Protein AF-A0A1G8DLU2-F1 (afdb_monomer_lite)

Organism: NCBI:txid568899

Sequence (76 aa):
MKLDIDKYQSLANDFTNFSRVLLTLAAFLSVGFYLPDTFSASQSQVILIIVSFLLIGSICFHAASKKAEKHDGEQQ

Structure (mmCIF, N/CA/C/O backbone):
data_AF-A0A1G8DLU2-F1
#
_entry.id   AF-A0A1G8DLU2-F1
#
loop_
_atom_site.group_PDB
_atom_site.id
_atom_site.type_symbol
_atom_site.label_atom_id
_atom_site.label_alt_id
_atom_site.label_comp_id
_atom_site.label_asym_id
_atom_site.label_entity_id
_atom_site.label_seq_id
_atom_site.pdbx_PDB_ins_code
_atom_site.Cartn_x
_atom_site.Cartn_y
_atom_site.Cartn_z
_atom_site.occupancy
_atom_site.B_iso_or_equiv
_atom_site.auth_seq_id
_atom_site.auth_comp_id
_atom_site.auth_asym_id
_atom_site.auth_atom_id
_atom_site.pdbx_PDB_model_num
ATOM 1 N N . MET A 1 1 ? -21.391 10.143 26.987 1.00 55.41 1 MET A N 1
ATOM 2 C CA . MET A 1 1 ? -20.403 9.057 26.819 1.00 55.41 1 MET A CA 1
ATOM 3 C C . MET A 1 1 ? -20.598 8.238 25.537 1.00 55.41 1 MET A C 1
ATOM 5 O O . MET A 1 1 ? -19.609 7.783 24.998 1.00 55.41 1 MET A O 1
ATOM 9 N N . LYS A 1 2 ? -21.820 8.096 24.988 1.00 53.38 2 LYS A N 1
ATOM 10 C CA . LYS A 1 2 ? -22.071 7.373 23.719 1.00 53.38 2 LYS A CA 1
ATOM 11 C C . LYS A 1 2 ? -21.462 8.040 22.463 1.00 53.38 2 LYS A C 1
ATOM 13 O O . LYS A 1 2 ? -20.998 7.353 21.571 1.00 53.38 2 LYS A O 1
ATOM 18 N N . LEU A 1 3 ? -21.399 9.377 22.454 1.00 59.62 3 LEU A N 1
ATOM 19 C CA . LEU A 1 3 ? -20.866 10.198 21.353 1.00 59.62 3 LEU A CA 1
ATOM 20 C C . LEU A 1 3 ? -19.375 9.979 21.047 1.00 59.62 3 LEU A C 1
ATOM 22 O O . LEU A 1 3 ? -18.960 10.200 19.914 1.00 59.62 3 LEU A O 1
ATOM 26 N N . ASP A 1 4 ? -18.574 9.577 22.034 1.00 62.47 4 ASP A N 1
ATOM 27 C CA . ASP A 1 4 ? -17.143 9.345 21.824 1.00 62.47 4 ASP A CA 1
ATOM 28 C C . ASP A 1 4 ? -16.893 7.984 21.166 1.00 62.47 4 ASP A C 1
ATOM 30 O O . ASP A 1 4 ? -16.102 7.900 20.230 1.00 62.47 4 ASP A O 1
ATOM 34 N N . ILE A 1 5 ? -17.633 6.947 21.574 1.00 64.94 5 ILE A N 1
ATOM 35 C CA . ILE A 1 5 ? -17.495 5.574 21.057 1.00 64.94 5 ILE A CA 1
ATOM 36 C C . ILE A 1 5 ? -17.799 5.520 19.554 1.00 64.94 5 ILE A C 1
ATOM 38 O O . ILE A 1 5 ? -16.983 5.030 18.776 1.00 64.94 5 ILE A O 1
ATOM 42 N N . ASP A 1 6 ? -18.902 6.138 19.117 1.00 73.94 6 ASP A N 1
ATOM 43 C CA . ASP A 1 6 ? -19.279 6.185 17.695 1.00 73.94 6 ASP A CA 1
ATOM 44 C C . ASP A 1 6 ? -18.186 6.856 16.831 1.00 73.94 6 ASP A C 1
ATOM 46 O O . ASP A 1 6 ? -17.950 6.487 15.676 1.00 73.94 6 ASP A O 1
ATOM 50 N N . LYS A 1 7 ? -17.468 7.830 17.406 1.00 74.75 7 LYS A N 1
ATOM 51 C CA . LYS A 1 7 ? -16.391 8.565 16.737 1.00 74.75 7 LYS A CA 1
ATOM 52 C C . LYS A 1 7 ? -15.111 7.731 16.626 1.00 74.75 7 LYS A C 1
ATOM 54 O O . LYS A 1 7 ? -14.470 7.755 15.574 1.00 74.75 7 LYS A O 1
ATOM 59 N N . TYR A 1 8 ? -14.756 6.976 17.668 1.00 71.56 8 TYR A N 1
ATOM 60 C CA . TYR A 1 8 ? -13.625 6.040 17.636 1.00 71.56 8 TYR A CA 1
ATOM 61 C C . TYR A 1 8 ? -13.873 4.883 16.668 1.00 71.56 8 TYR A C 1
ATOM 63 O O . TYR A 1 8 ? -12.972 4.521 15.909 1.00 71.56 8 TYR A O 1
ATOM 71 N N . GLN A 1 9 ? -15.100 4.365 16.624 1.00 75.00 9 GLN A N 1
ATOM 72 C CA . GLN A 1 9 ? -15.473 3.287 15.716 1.00 75.00 9 GLN A CA 1
ATOM 73 C C . GLN A 1 9 ? -15.470 3.736 14.247 1.00 75.00 9 GLN A C 1
ATOM 75 O O . GLN A 1 9 ? -14.933 3.031 13.390 1.00 75.00 9 GLN A O 1
ATOM 80 N N . SER A 1 10 ? -15.980 4.940 13.951 1.00 79.50 10 SER A N 1
ATOM 81 C CA . SER A 1 10 ? -15.854 5.537 12.613 1.00 79.50 10 SER A CA 1
ATOM 82 C C . SER A 1 10 ? -14.387 5.694 12.207 1.00 79.50 10 SER A C 1
ATOM 84 O O . SER A 1 10 ? -14.009 5.316 11.101 1.00 79.50 10 SER A O 1
ATOM 86 N N . LEU A 1 11 ? -13.543 6.192 13.115 1.00 77.00 11 LEU A N 1
ATOM 87 C CA . LEU A 1 11 ? -12.122 6.412 12.848 1.00 77.00 11 LEU A CA 1
ATOM 88 C C . LEU A 1 11 ? -11.357 5.096 12.611 1.00 77.00 11 LEU A C 1
ATOM 90 O O . LEU A 1 11 ? -10.501 5.026 11.728 1.00 77.00 11 LEU A O 1
ATOM 94 N N . ALA A 1 12 ? -11.674 4.038 13.360 1.00 75.88 12 ALA A N 1
ATOM 95 C CA . ALA A 1 12 ? -11.115 2.705 13.134 1.00 75.88 12 ALA A CA 1
ATOM 96 C C . ALA A 1 12 ? -11.506 2.166 11.748 1.00 75.88 12 ALA A C 1
ATOM 98 O O . ALA A 1 12 ? -10.658 1.670 10.999 1.00 75.88 12 ALA A O 1
ATOM 99 N N . ASN A 1 13 ? -12.774 2.333 11.365 1.00 82.31 13 ASN A N 1
ATOM 100 C CA . ASN A 1 13 ? -13.261 1.906 10.059 1.00 82.31 13 ASN A CA 1
ATOM 101 C C . ASN A 1 13 ? -12.574 2.670 8.910 1.00 82.31 13 ASN A C 1
ATOM 103 O O . ASN A 1 13 ? -12.183 2.062 7.911 1.00 82.31 13 ASN A O 1
ATOM 107 N N . ASP A 1 14 ? -12.334 3.974 9.078 1.00 85.88 14 ASP A N 1
ATOM 108 C CA . ASP A 1 14 ? -11.582 4.786 8.115 1.00 85.88 14 ASP A CA 1
ATOM 109 C C . ASP A 1 14 ? -10.135 4.296 7.965 1.00 85.88 14 ASP A C 1
ATOM 111 O O . ASP A 1 14 ? -9.653 4.131 6.841 1.00 85.88 14 ASP A O 1
ATOM 115 N N . PHE A 1 15 ? -9.451 3.973 9.068 1.00 82.81 15 PHE A N 1
ATOM 116 C CA . PHE A 1 15 ? -8.100 3.403 9.011 1.00 82.81 15 PHE A CA 1
ATOM 117 C C . PHE A 1 15 ? -8.063 2.026 8.345 1.00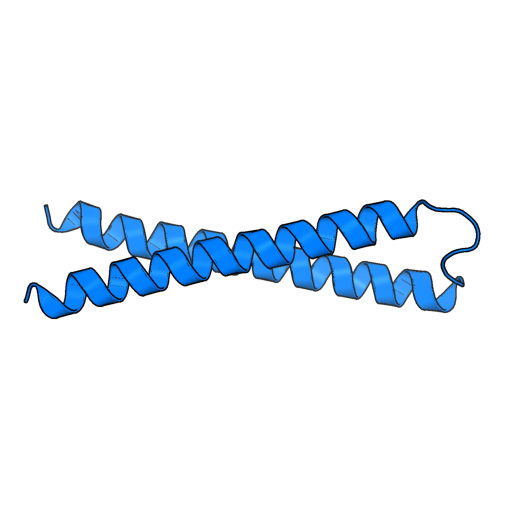 82.81 15 PHE A C 1
ATOM 119 O O . PHE A 1 15 ? -7.150 1.750 7.560 1.00 82.81 15 PHE A O 1
ATOM 126 N N . THR A 1 16 ? -9.056 1.173 8.596 1.00 84.25 16 THR A N 1
ATOM 127 C CA . THR A 1 16 ? -9.175 -0.118 7.905 1.00 84.25 16 THR A CA 1
ATOM 128 C C . THR A 1 16 ? -9.397 0.065 6.405 1.00 84.25 16 THR A C 1
ATOM 130 O O . THR A 1 16 ? -8.739 -0.600 5.598 1.00 84.25 16 THR A O 1
ATOM 133 N N . ASN A 1 17 ? -10.274 0.986 6.007 1.00 87.56 17 ASN A N 1
ATOM 134 C CA . ASN A 1 17 ? -10.514 1.283 4.597 1.00 87.56 17 ASN A CA 1
ATOM 135 C C . ASN A 1 17 ? -9.264 1.861 3.924 1.00 87.56 17 ASN A C 1
ATOM 137 O O . ASN A 1 17 ? -8.889 1.414 2.839 1.00 87.56 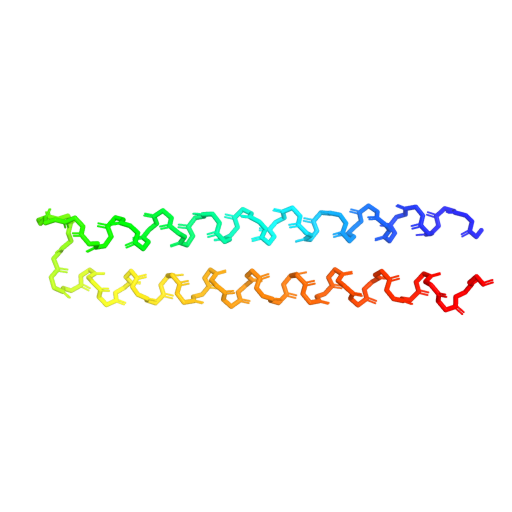17 ASN A O 1
ATOM 141 N N . PHE A 1 18 ? -8.562 2.781 4.585 1.00 88.94 18 PHE A N 1
ATOM 142 C CA . PHE A 1 18 ? -7.331 3.364 4.057 1.00 88.94 18 PHE A CA 1
ATOM 143 C C . PHE A 1 18 ? -6.212 2.322 3.916 1.00 88.94 18 PHE A C 1
ATOM 145 O O . PHE A 1 18 ? -5.551 2.260 2.880 1.00 88.94 18 PHE A O 1
ATOM 152 N N . SER A 1 19 ? -6.056 1.433 4.903 1.00 89.75 19 SER A N 1
ATOM 153 C CA . SER A 1 19 ? -5.147 0.281 4.827 1.00 89.75 19 SER A CA 1
ATOM 154 C C . SER A 1 19 ? -5.426 -0.584 3.592 1.00 89.75 19 SER A C 1
ATOM 156 O O . SER A 1 19 ? -4.516 -0.877 2.817 1.00 89.75 19 SER A O 1
ATOM 158 N N . ARG A 1 20 ? -6.698 -0.917 3.337 1.00 91.44 20 ARG A N 1
ATOM 159 C CA . ARG A 1 20 ? -7.105 -1.694 2.155 1.00 91.44 20 ARG A CA 1
ATOM 160 C C . ARG A 1 20 ? -6.776 -0.993 0.842 1.00 91.44 20 ARG A C 1
ATOM 162 O O . ARG A 1 20 ? -6.334 -1.657 -0.096 1.00 91.44 20 ARG A O 1
ATOM 169 N N . VAL A 1 21 ? -6.964 0.324 0.768 1.00 93.69 21 VAL A N 1
ATOM 170 C CA . VAL A 1 21 ? -6.599 1.119 -0.415 1.00 93.69 21 VAL A CA 1
ATOM 171 C C . VAL A 1 21 ? -5.091 1.061 -0.654 1.00 93.69 21 VAL A C 1
ATOM 173 O O . VAL A 1 21 ? -4.671 0.737 -1.764 1.00 93.69 21 VAL A O 1
ATOM 176 N N . LEU A 1 22 ? -4.275 1.286 0.380 1.00 91.38 22 LEU A N 1
ATOM 177 C CA . LEU A 1 22 ? -2.813 1.205 0.280 1.00 91.38 22 LEU A CA 1
ATOM 178 C C . LEU A 1 22 ? -2.341 -0.186 -0.154 1.00 91.38 22 LEU A C 1
ATOM 180 O O . LEU A 1 22 ? -1.495 -0.299 -1.040 1.00 91.38 22 LEU A O 1
ATOM 184 N N . LEU A 1 23 ? -2.920 -1.240 0.427 1.00 92.06 23 LEU A N 1
ATOM 185 C CA . LEU A 1 23 ? -2.617 -2.621 0.060 1.00 92.06 23 LEU A CA 1
ATOM 186 C C . LEU A 1 23 ? -2.976 -2.910 -1.400 1.00 92.06 23 LEU A C 1
ATOM 188 O O . LEU A 1 23 ? -2.203 -3.539 -2.119 1.00 92.06 23 LEU A O 1
ATOM 192 N N . THR A 1 24 ? -4.135 -2.424 -1.843 1.00 94.38 24 THR A N 1
ATOM 193 C CA . THR A 1 24 ? -4.599 -2.593 -3.222 1.00 94.38 24 THR A CA 1
ATOM 194 C C . THR A 1 24 ? -3.656 -1.883 -4.191 1.00 94.38 24 THR A C 1
ATOM 196 O O . THR A 1 24 ? -3.202 -2.502 -5.152 1.00 94.38 24 THR A O 1
ATOM 199 N N . LEU A 1 25 ? -3.276 -0.628 -3.916 1.00 92.50 25 LEU A N 1
ATOM 200 C CA . LEU A 1 25 ? -2.285 0.089 -4.726 1.00 92.50 25 LEU A CA 1
ATOM 201 C C . LEU A 1 25 ? -0.938 -0.644 -4.765 1.00 92.50 25 LEU A C 1
ATOM 203 O O . LEU A 1 25 ? -0.355 -0.786 -5.839 1.00 92.50 25 LEU A O 1
ATOM 207 N N . ALA A 1 26 ? -0.457 -1.133 -3.619 1.00 93.00 26 ALA A N 1
ATOM 208 C CA . ALA A 1 26 ? 0.788 -1.892 -3.547 1.00 93.00 26 ALA A CA 1
ATOM 209 C C . ALA A 1 26 ? 0.725 -3.163 -4.407 1.00 93.00 26 ALA A C 1
ATOM 211 O O . ALA A 1 26 ? 1.683 -3.463 -5.121 1.00 93.00 26 ALA A O 1
ATOM 212 N N . ALA A 1 27 ? -0.403 -3.878 -4.391 1.00 93.75 27 ALA A N 1
ATOM 213 C CA . ALA A 1 27 ? -0.613 -5.066 -5.212 1.00 93.75 27 ALA A CA 1
ATOM 214 C C . ALA A 1 27 ? -0.623 -4.731 -6.712 1.00 93.75 27 ALA A C 1
ATOM 216 O O . ALA A 1 27 ? 0.078 -5.388 -7.479 1.00 93.75 27 ALA A O 1
ATOM 217 N N . PHE A 1 28 ? -1.341 -3.683 -7.131 1.00 94.12 28 PHE A N 1
ATOM 218 C CA . PHE A 1 28 ? -1.361 -3.251 -8.534 1.00 94.12 28 PHE A CA 1
ATOM 219 C C . PHE A 1 28 ? 0.023 -2.837 -9.036 1.00 94.12 28 PHE A C 1
ATOM 221 O O . PHE A 1 28 ? 0.433 -3.267 -10.113 1.00 94.12 28 PHE A O 1
ATOM 228 N N . LEU A 1 29 ? 0.765 -2.050 -8.253 1.00 91.00 29 LEU A N 1
ATOM 229 C CA . LEU A 1 29 ? 2.132 -1.654 -8.600 1.00 91.00 29 LEU A CA 1
ATOM 230 C C . LEU A 1 29 ? 3.082 -2.853 -8.634 1.00 91.00 29 LEU A C 1
ATOM 232 O O . LEU A 1 29 ? 3.933 -2.927 -9.516 1.00 91.00 29 LEU A O 1
ATOM 236 N N . SER A 1 30 ? 2.909 -3.812 -7.723 1.00 91.38 30 SER A N 1
ATOM 237 C CA . SER A 1 30 ? 3.692 -5.051 -7.724 1.00 91.38 30 SER A CA 1
ATOM 238 C C . SER A 1 30 ? 3.424 -5.877 -8.977 1.00 91.38 30 SER A C 1
ATOM 240 O O . SER A 1 30 ? 4.371 -6.335 -9.600 1.00 91.38 30 SER A O 1
ATOM 242 N N . VAL A 1 31 ? 2.163 -6.034 -9.393 1.00 92.00 31 VAL A N 1
ATOM 243 C CA . VAL A 1 31 ? 1.827 -6.713 -10.657 1.00 92.00 31 VAL A CA 1
ATOM 244 C C . VAL A 1 31 ? 2.422 -5.951 -11.840 1.00 92.00 31 VAL A C 1
ATOM 246 O O . VAL A 1 31 ? 3.093 -6.560 -12.666 1.00 92.00 31 VAL A O 1
ATOM 249 N N . GLY A 1 32 ? 2.255 -4.624 -11.871 1.00 88.12 32 GLY A N 1
ATOM 250 C CA . GLY A 1 32 ? 2.848 -3.735 -12.872 1.00 88.12 32 GLY A CA 1
ATOM 251 C C . GLY A 1 32 ? 4.359 -3.905 -13.018 1.00 88.12 32 GLY A C 1
ATOM 252 O O . GLY A 1 32 ? 4.879 -3.868 -14.126 1.00 88.12 32 GLY A O 1
ATOM 253 N N 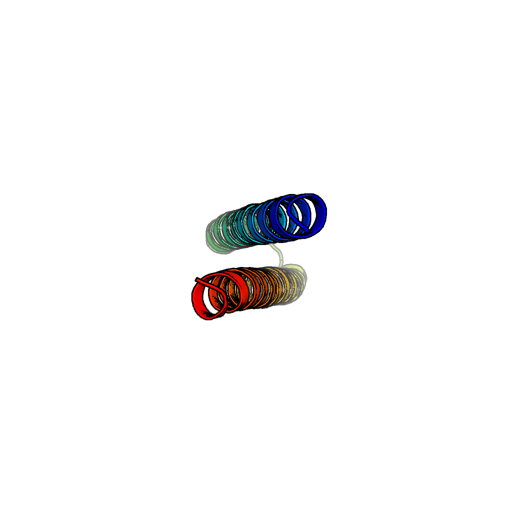. PHE A 1 33 ? 5.066 -4.135 -11.910 1.00 88.12 33 PHE A N 1
ATOM 254 C CA . PHE A 1 33 ? 6.515 -4.327 -11.898 1.00 88.12 33 PHE A CA 1
ATOM 255 C C . PHE A 1 33 ? 6.972 -5.582 -12.653 1.00 88.12 33 PHE A C 1
ATOM 257 O O . PHE A 1 33 ? 8.064 -5.591 -13.215 1.00 88.12 33 PHE A O 1
ATOM 264 N N . TYR A 1 34 ? 6.148 -6.631 -12.690 1.00 87.88 34 TYR A N 1
ATOM 265 C CA . TYR A 1 34 ? 6.459 -7.862 -13.421 1.00 87.88 34 TYR A CA 1
ATOM 266 C C . TYR A 1 34 ? 6.087 -7.799 -14.907 1.00 87.88 34 TYR A C 1
ATOM 268 O O . TYR A 1 34 ? 6.409 -8.736 -15.641 1.00 87.88 34 TYR A O 1
ATOM 276 N N . LEU A 1 35 ? 5.420 -6.735 -15.372 1.00 88.12 35 LEU A N 1
ATOM 277 C CA . LEU A 1 35 ? 5.166 -6.570 -16.798 1.00 88.12 35 LEU A CA 1
ATOM 278 C C . LEU A 1 35 ? 6.461 -6.156 -17.523 1.00 88.12 35 LEU A C 1
ATOM 280 O O . LEU A 1 35 ? 7.164 -5.246 -17.071 1.00 88.12 35 LEU A O 1
ATOM 284 N N . PRO A 1 36 ? 6.780 -6.791 -18.665 1.00 82.44 36 PRO A N 1
ATOM 285 C CA . PRO A 1 36 ? 7.951 -6.431 -19.456 1.00 82.44 36 PRO A CA 1
ATOM 286 C C . PRO A 1 36 ? 7.854 -4.984 -19.958 1.00 82.44 36 PRO A C 1
ATOM 288 O O . PRO A 1 36 ? 6.760 -4.459 -20.164 1.00 82.44 36 PRO A O 1
ATOM 291 N N . ASP A 1 37 ? 9.011 -4.336 -20.115 1.00 82.31 37 ASP A N 1
ATOM 292 C CA . ASP A 1 37 ? 9.181 -2.987 -20.685 1.00 82.31 37 ASP A CA 1
ATOM 293 C C . ASP A 1 37 ? 8.385 -1.851 -20.011 1.00 82.31 37 ASP A C 1
ATOM 295 O O . ASP A 1 37 ? 8.283 -0.749 -20.549 1.00 82.31 37 ASP A O 1
ATOM 299 N N . THR A 1 38 ? 7.844 -2.080 -18.811 1.00 82.94 38 THR A N 1
ATOM 300 C CA . THR A 1 38 ? 7.027 -1.078 -18.104 1.00 82.94 38 THR A CA 1
ATOM 301 C C . THR A 1 38 ? 7.888 -0.056 -17.359 1.00 82.94 38 THR A C 1
ATOM 303 O O . THR A 1 38 ? 7.525 1.116 -17.267 1.00 82.94 38 THR A O 1
ATOM 306 N N . PHE A 1 39 ? 9.048 -0.478 -16.849 1.00 83.06 39 PHE A N 1
ATOM 307 C CA . PHE A 1 39 ? 9.920 0.360 -16.028 1.00 83.06 39 PHE A CA 1
ATOM 308 C C . PHE A 1 39 ? 11.386 0.214 -16.426 1.00 83.06 39 PHE A C 1
ATOM 310 O O . PHE A 1 39 ? 11.879 -0.890 -16.660 1.00 83.06 39 PHE A O 1
ATOM 317 N N . SER A 1 40 ? 12.104 1.337 -16.472 1.00 86.31 40 SER A N 1
ATOM 318 C CA . SER A 1 40 ? 13.558 1.328 -16.646 1.00 86.31 40 SER A CA 1
ATOM 319 C C . SER A 1 40 ? 14.270 0.878 -15.364 1.00 86.31 40 SER A C 1
ATOM 321 O O . SER A 1 40 ? 13.723 0.981 -14.266 1.00 86.31 40 SER A O 1
ATOM 323 N N . ALA A 1 41 ? 15.535 0.455 -15.471 1.00 81.25 41 ALA A N 1
ATOM 324 C CA . ALA A 1 41 ? 16.323 -0.003 -14.321 1.00 81.25 41 ALA A CA 1
ATOM 325 C C . ALA A 1 41 ? 16.395 1.025 -13.169 1.00 81.25 41 ALA A C 1
ATOM 327 O O . ALA A 1 41 ? 16.399 0.641 -12.000 1.00 81.25 41 ALA A O 1
ATOM 328 N N . SER A 1 42 ? 16.407 2.328 -13.478 1.00 83.50 42 SER A N 1
ATOM 329 C CA . SER A 1 42 ? 16.390 3.391 -12.463 1.00 83.50 42 S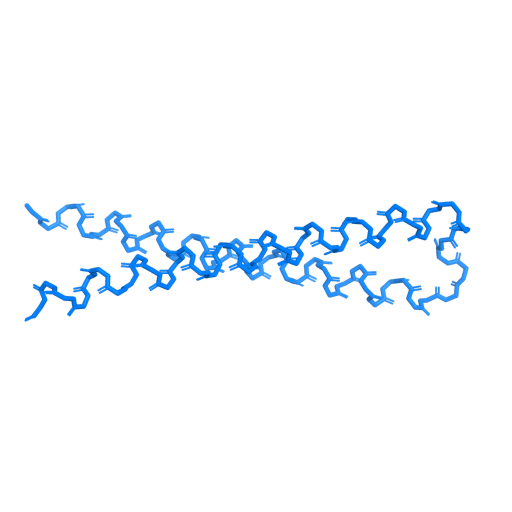ER A CA 1
ATOM 330 C C . SER A 1 42 ? 15.012 3.584 -11.818 1.00 83.50 42 SER A C 1
ATOM 332 O O . SER A 1 42 ? 14.928 3.898 -10.631 1.00 83.50 42 SER A O 1
ATOM 334 N N . GLN A 1 43 ? 13.928 3.359 -12.562 1.00 86.81 43 GLN A N 1
ATOM 335 C CA . GLN A 1 43 ? 12.556 3.425 -12.048 1.00 86.81 43 GLN A CA 1
ATOM 336 C C . GLN A 1 43 ? 12.217 2.214 -11.178 1.00 86.81 43 GLN A C 1
ATOM 338 O O . GLN A 1 43 ? 11.505 2.364 -10.184 1.00 86.81 43 GLN A O 1
ATOM 343 N N . SER A 1 44 ? 12.777 1.043 -11.491 1.00 86.75 44 SER A N 1
ATOM 344 C CA . SER A 1 44 ? 12.557 -0.193 -10.739 1.00 86.75 44 SER A CA 1
ATOM 345 C C . SER A 1 44 ? 12.867 -0.033 -9.249 1.00 86.75 44 SER A C 1
ATOM 347 O O . SER A 1 44 ? 12.080 -0.450 -8.400 1.00 86.75 44 SER A O 1
ATOM 349 N N . GLN A 1 45 ? 13.973 0.637 -8.914 1.00 89.56 45 GLN A N 1
ATOM 350 C CA . GLN A 1 45 ? 14.346 0.888 -7.521 1.00 89.56 45 GLN A CA 1
ATOM 351 C C . GLN A 1 45 ? 13.361 1.839 -6.823 1.00 89.56 45 GLN A C 1
ATOM 353 O O . GLN A 1 45 ? 12.978 1.602 -5.678 1.00 89.56 45 GLN A O 1
ATOM 358 N N . VAL A 1 46 ? 12.905 2.884 -7.518 1.00 92.06 46 VAL A N 1
ATOM 359 C CA . VAL A 1 46 ? 11.925 3.844 -6.986 1.00 92.06 46 VAL A CA 1
ATOM 360 C C . VAL A 1 46 ? 10.581 3.163 -6.715 1.00 92.06 46 VAL A C 1
ATOM 362 O O . VAL A 1 46 ? 9.975 3.387 -5.669 1.00 92.06 46 VAL A O 1
ATOM 365 N N . ILE A 1 47 ? 10.132 2.284 -7.609 1.00 91.00 47 ILE A N 1
ATOM 366 C CA . ILE A 1 47 ? 8.854 1.572 -7.469 1.00 91.00 47 ILE A CA 1
ATOM 367 C C . ILE A 1 47 ? 8.886 0.595 -6.305 1.00 91.00 47 ILE A C 1
ATOM 369 O O . ILE A 1 47 ? 7.935 0.557 -5.529 1.00 91.00 47 ILE A O 1
ATOM 373 N N . LEU A 1 48 ? 9.986 -0.138 -6.125 1.00 91.31 48 LEU A N 1
ATOM 374 C CA . LEU A 1 48 ? 10.149 -1.015 -4.965 1.00 91.31 48 LEU A CA 1
ATOM 375 C C . LEU A 1 48 ? 10.092 -0.232 -3.645 1.00 91.31 48 LEU A C 1
ATOM 377 O O . LEU A 1 48 ? 9.481 -0.700 -2.681 1.00 91.31 48 LEU A O 1
ATOM 381 N N . ILE A 1 49 ? 10.662 0.977 -3.607 1.00 94.00 49 ILE A N 1
ATOM 382 C CA . ILE A 1 49 ? 10.559 1.871 -2.446 1.00 94.00 49 ILE A CA 1
ATOM 383 C C . ILE A 1 49 ? 9.098 2.287 -2.225 1.00 94.00 49 ILE A C 1
ATOM 385 O O . ILE A 1 49 ? 8.595 2.146 -1.111 1.00 94.00 49 ILE A O 1
ATOM 389 N N . ILE A 1 50 ? 8.392 2.734 -3.269 1.00 93.31 50 ILE A N 1
ATOM 390 C CA . ILE A 1 50 ? 6.977 3.138 -3.176 1.00 93.31 50 ILE A CA 1
ATOM 391 C C . ILE A 1 50 ? 6.112 1.977 -2.670 1.00 93.31 50 ILE A C 1
ATOM 393 O O . ILE A 1 50 ? 5.355 2.149 -1.716 1.00 93.31 50 ILE A O 1
ATOM 397 N N . VAL A 1 51 ? 6.254 0.787 -3.258 1.00 94.06 51 VAL A N 1
ATOM 398 C CA . VAL A 1 51 ? 5.532 -0.425 -2.840 1.00 94.06 51 VAL A CA 1
ATOM 399 C C . VAL A 1 51 ? 5.816 -0.750 -1.373 1.00 94.06 51 VAL A C 1
ATOM 401 O O . VAL A 1 51 ? 4.882 -1.029 -0.621 1.00 94.06 51 VAL A O 1
ATOM 404 N N . SER A 1 52 ? 7.075 -0.641 -0.939 1.00 93.88 52 SER A N 1
ATOM 405 C CA . SER A 1 52 ? 7.457 -0.863 0.460 1.00 93.88 52 SER A CA 1
ATOM 406 C C . SER A 1 52 ? 6.779 0.135 1.404 1.00 93.88 52 SER A C 1
ATOM 408 O O . SER A 1 52 ? 6.225 -0.272 2.424 1.00 93.88 52 SER A O 1
ATOM 410 N N . PHE A 1 53 ? 6.750 1.426 1.057 1.00 94.81 53 PHE A N 1
ATOM 411 C CA . PHE A 1 53 ? 6.065 2.450 1.856 1.00 94.81 53 PHE A CA 1
ATOM 412 C C . PHE A 1 53 ? 4.552 2.220 1.934 1.00 94.81 53 PHE A C 1
ATOM 414 O O . PHE A 1 53 ? 3.974 2.348 3.014 1.00 94.81 53 PHE A O 1
ATOM 421 N N . LEU A 1 54 ? 3.913 1.845 0.823 1.00 92.81 54 LEU A N 1
ATOM 422 C CA . LEU A 1 54 ? 2.482 1.529 0.792 1.00 92.81 54 LEU A CA 1
ATOM 423 C C . LEU A 1 54 ? 2.153 0.316 1.674 1.00 92.81 54 LEU A C 1
ATOM 425 O O . LEU A 1 54 ? 1.181 0.352 2.428 1.00 92.81 54 LEU A O 1
ATOM 429 N N . LEU A 1 55 ? 2.983 -0.731 1.633 1.00 93.19 55 LEU A N 1
ATOM 430 C CA . LEU A 1 55 ? 2.837 -1.921 2.476 1.00 93.19 55 LEU A CA 1
ATOM 431 C C . LEU A 1 55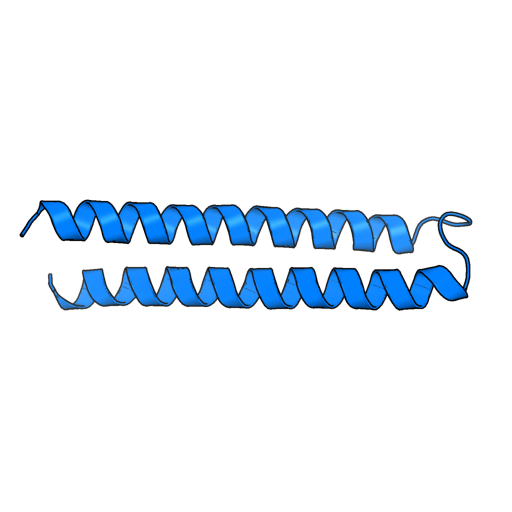 ? 3.016 -1.603 3.961 1.00 93.19 55 LEU A C 1
ATOM 433 O O . LEU A 1 55 ? 2.172 -1.987 4.771 1.00 93.19 55 LEU A O 1
ATOM 437 N N . ILE A 1 56 ? 4.077 -0.875 4.318 1.00 94.06 56 ILE A N 1
ATOM 438 C CA . ILE A 1 56 ? 4.322 -0.459 5.705 1.00 94.06 56 ILE A CA 1
ATOM 439 C C . ILE A 1 56 ? 3.151 0.392 6.201 1.00 94.06 56 ILE A C 1
ATOM 441 O O . ILE A 1 56 ? 2.589 0.095 7.253 1.00 94.06 56 ILE A O 1
ATOM 445 N N . GLY A 1 57 ? 2.724 1.386 5.416 1.00 90.69 57 GLY A N 1
ATOM 446 C CA . GLY A 1 57 ? 1.563 2.215 5.735 1.00 90.69 57 GLY A CA 1
ATOM 447 C C . GLY A 1 57 ? 0.305 1.373 5.945 1.00 90.69 57 GLY A C 1
ATOM 448 O O . GLY A 1 57 ? -0.355 1.501 6.975 1.00 90.69 57 GLY A O 1
ATOM 449 N N . SER A 1 58 ? 0.013 0.449 5.027 1.00 90.19 58 SER A N 1
ATOM 450 C CA . SER A 1 58 ? -1.119 -0.476 5.135 1.00 90.19 58 SER A CA 1
ATOM 451 C C . SER A 1 58 ? -1.096 -1.267 6.444 1.00 90.19 58 SER A C 1
ATOM 453 O O . SER A 1 58 ? -2.117 -1.344 7.131 1.00 90.19 58 SER A O 1
ATOM 455 N N . ILE A 1 59 ? 0.055 -1.833 6.812 1.00 91.19 59 ILE A N 1
ATOM 456 C CA . ILE A 1 59 ? 0.217 -2.611 8.048 1.00 91.19 59 ILE A CA 1
ATOM 457 C C . ILE A 1 59 ? 0.033 -1.714 9.276 1.00 91.19 59 ILE A C 1
ATOM 459 O O . ILE A 1 59 ? -0.694 -2.090 10.196 1.00 91.19 59 ILE A O 1
ATOM 463 N N . CYS A 1 60 ? 0.636 -0.523 9.285 1.00 90.81 60 CYS A N 1
ATOM 464 C CA . CYS A 1 60 ? 0.498 0.439 10.377 1.00 90.81 60 CYS A CA 1
ATOM 465 C C . CYS A 1 60 ? -0.966 0.840 10.598 1.00 90.81 60 CYS A C 1
ATOM 467 O O . CYS A 1 60 ? -1.441 0.793 11.733 1.00 90.81 60 CYS A O 1
ATOM 469 N N . PHE A 1 61 ? -1.699 1.173 9.533 1.00 86.88 61 PHE A N 1
ATOM 470 C CA . PHE A 1 61 ? -3.117 1.532 9.628 1.00 86.88 61 PHE A CA 1
ATOM 471 C C . PHE A 1 61 ? -3.995 0.349 10.047 1.00 86.88 61 PHE A C 1
ATOM 473 O O . PHE A 1 61 ? -4.886 0.517 10.880 1.00 86.88 61 PHE A O 1
ATOM 480 N N . HIS A 1 62 ? -3.708 -0.862 9.561 1.00 85.12 62 HIS A N 1
ATOM 481 C CA . HIS A 1 62 ? -4.424 -2.062 9.996 1.00 85.12 62 HIS A CA 1
ATOM 482 C C . HIS A 1 62 ? -4.205 -2.351 11.489 1.00 85.12 62 HIS A C 1
ATOM 484 O O . HIS A 1 62 ? -5.150 -2.651 12.220 1.00 85.12 62 HIS A O 1
ATOM 490 N N . ALA A 1 63 ? -2.962 -2.226 11.963 1.00 84.81 63 ALA A N 1
ATOM 491 C CA . ALA A 1 63 ? -2.620 -2.413 13.368 1.00 84.81 63 ALA A CA 1
ATOM 492 C C . ALA A 1 63 ? -3.248 -1.332 14.263 1.00 84.81 63 ALA A C 1
ATOM 494 O O . ALA A 1 63 ? -3.760 -1.653 15.336 1.00 84.81 63 ALA A O 1
ATOM 495 N N . ALA A 1 64 ? -3.256 -0.071 13.815 1.00 82.62 64 ALA A N 1
ATOM 496 C CA . ALA A 1 64 ? -3.915 1.029 14.515 1.00 82.62 64 ALA A CA 1
ATOM 497 C C . ALA A 1 64 ? -5.428 0.796 14.638 1.00 82.62 64 ALA A C 1
ATOM 499 O O . ALA A 1 64 ? -5.973 0.945 15.731 1.00 82.62 64 ALA A O 1
ATOM 500 N N . SER A 1 65 ? -6.084 0.341 13.564 1.00 78.19 65 SER A N 1
ATOM 501 C CA . SER A 1 65 ? -7.504 -0.025 13.599 1.00 78.19 65 SER A CA 1
ATOM 502 C C . SER A 1 65 ? -7.778 -1.160 14.584 1.00 78.19 65 SER A C 1
ATOM 504 O O . SER A 1 65 ? -8.650 -1.032 15.437 1.00 78.19 65 SER A O 1
ATOM 506 N N . LYS A 1 66 ? -6.997 -2.249 14.537 1.00 79.75 66 LYS A N 1
ATOM 507 C CA . LYS A 1 66 ? -7.160 -3.371 15.478 1.00 79.75 66 LYS A CA 1
ATOM 508 C C . LYS A 1 66 ? -6.939 -2.969 16.934 1.00 79.75 66 LYS A C 1
ATOM 510 O O . LYS A 1 66 ? -7.546 -3.539 17.838 1.00 79.75 66 LYS A O 1
ATOM 515 N N . LYS A 1 67 ? -6.037 -2.016 17.179 1.00 77.88 67 LYS A N 1
ATOM 516 C CA . LYS A 1 67 ? -5.800 -1.478 18.520 1.00 77.88 67 LYS A CA 1
ATOM 517 C C . LYS A 1 67 ? -6.982 -0.633 19.005 1.00 77.88 67 LYS A C 1
ATOM 519 O O . LYS A 1 67 ? -7.314 -0.718 20.182 1.00 77.88 67 LYS A O 1
ATOM 524 N N . ALA A 1 68 ? -7.616 0.132 18.116 1.00 68.81 68 ALA A N 1
ATOM 525 C CA . ALA A 1 68 ? -8.828 0.883 18.434 1.00 68.81 68 ALA A CA 1
ATOM 526 C C . ALA A 1 68 ? -10.010 -0.051 18.755 1.00 68.81 68 ALA A C 1
ATOM 528 O O . ALA A 1 68 ? -10.671 0.150 19.766 1.00 68.81 68 ALA A O 1
ATOM 529 N N . GLU A 1 69 ? -10.200 -1.130 17.987 1.00 67.38 69 GLU A N 1
ATOM 530 C CA . GLU A 1 69 ? -11.257 -2.127 18.246 1.00 67.38 69 GLU A CA 1
ATOM 531 C C . GLU A 1 69 ? -11.090 -2.854 19.593 1.00 67.38 69 GLU A C 1
ATOM 533 O O . GLU A 1 69 ? -12.072 -3.157 20.266 1.00 67.38 69 GLU A O 1
ATOM 538 N N . LYS A 1 70 ? -9.850 -3.133 20.022 1.00 63.81 70 LYS A N 1
ATOM 539 C CA . LYS A 1 70 ? -9.596 -3.789 21.318 1.00 63.81 70 LYS A CA 1
ATOM 540 C C . LYS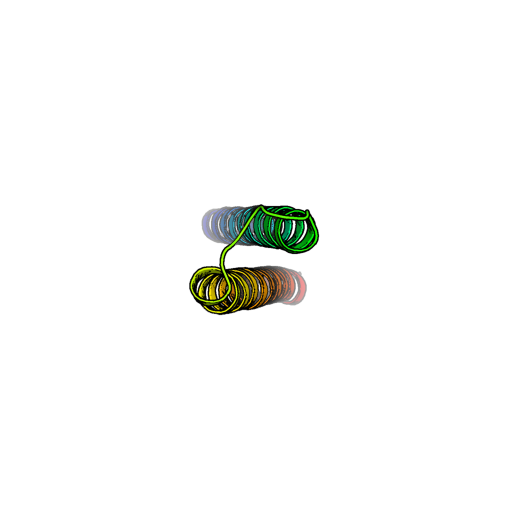 A 1 70 ? -9.938 -2.917 22.527 1.00 63.81 70 LYS A C 1
ATOM 542 O O . LYS A 1 70 ? -10.348 -3.464 23.542 1.00 63.81 70 LYS A O 1
ATOM 547 N N . HIS A 1 71 ? -9.786 -1.597 22.428 1.00 57.22 71 HIS A N 1
ATOM 548 C CA . HIS A 1 71 ? -10.139 -0.690 23.524 1.00 57.22 71 HIS A CA 1
ATOM 549 C C . HIS A 1 71 ? -11.657 -0.580 23.742 1.00 57.22 71 HIS A C 1
ATOM 551 O O . HIS A 1 71 ? -12.075 -0.348 24.873 1.00 57.22 71 HIS A O 1
ATOM 557 N N . ASP A 1 72 ? -12.469 -0.808 22.704 1.00 51.34 72 ASP A N 1
ATOM 558 C CA . ASP A 1 72 ? -13.931 -0.911 22.828 1.00 51.34 72 ASP A CA 1
ATOM 559 C C . ASP A 1 72 ? -14.369 -2.233 23.484 1.00 51.34 72 ASP A C 1
ATOM 561 O O . ASP A 1 72 ? -15.353 -2.265 24.220 1.00 51.34 72 ASP A O 1
ATOM 565 N N . GLY A 1 73 ? -13.628 -3.324 23.259 1.00 50.75 73 GLY A N 1
ATOM 566 C CA . GLY A 1 73 ? -13.938 -4.644 23.821 1.00 50.75 73 GLY A CA 1
ATOM 567 C C . GLY A 1 73 ? -13.588 -4.825 25.304 1.00 50.75 73 GLY A C 1
ATOM 568 O O . GLY A 1 73 ? -14.111 -5.737 25.930 1.00 50.75 73 GLY A O 1
ATOM 569 N N . GLU A 1 74 ? -12.723 -3.981 25.875 1.00 48.72 74 GLU A N 1
ATOM 570 C CA . GLU A 1 74 ? -12.367 -4.014 27.307 1.00 48.72 74 GLU A CA 1
ATOM 571 C C . GLU A 1 74 ? -13.291 -3.141 28.183 1.00 48.72 74 GLU A C 1
ATOM 573 O O . GLU A 1 74 ? -13.183 -3.180 29.408 1.00 48.72 74 GLU A O 1
ATOM 578 N N . GLN A 1 75 ? -14.195 -2.355 27.580 1.00 46.50 75 GLN A N 1
ATOM 579 C CA . GLN A 1 75 ? -15.196 -1.544 28.296 1.00 46.50 75 GLN A CA 1
ATOM 580 C C . GLN A 1 75 ? -16.627 -2.112 28.238 1.00 46.50 75 GLN A C 1
ATOM 582 O O . GLN A 1 75 ? -17.558 -1.451 28.708 1.00 46.50 75 GLN A O 1
ATOM 587 N N . GLN A 1 76 ? -16.808 -3.314 27.685 1.00 41.50 76 GLN A N 1
ATOM 588 C CA . GLN A 1 76 ? -18.048 -4.101 27.763 1.00 41.50 76 GLN A CA 1
ATOM 589 C C . GLN A 1 76 ? -17.920 -5.218 28.798 1.00 41.50 76 GLN A C 1
ATOM 591 O O . GLN A 1 76 ? -18.955 -5.520 29.433 1.00 41.50 76 GLN A O 1
#

InterPro domains:
  IPR025418 YrhC-like protein [PF14143] (9-70)

Secondary structure (DSSP, 8-state):
-HHHHHHHHHHHHHHHHHHHHHHHHHHHHHHHHTSTTSS-HHHHHHHHHHHHHHHHHHHHHHHHHHHHHHHHHT--

pLDDT: mean 81.47, std 13.49, range [41.5, 94.81]

Foldseek 3Di:
DVVVLVVLLVLLVVLLVLLVVLLVVLVVLVVQLPDPPSDDPVVSVVSVVSSVVSNVSSVVSNVVSVVSVVVVVVVD

Radius of gyration: 17.18 Å; chains: 1; bounding box: 38×18×49 Å